Protein AF-X1LFR4-F1 (afdb_monomer_lite)

pLDDT: mean 83.72, std 9.84, range [52.94, 93.94]

Organism: NCBI:txid412755

Foldseek 3Di:
DEEAEPPQPDLVVVVVVVVVPDDYDYDDDCVVVVVVVPDDLVQWDWDDDPPDTWTKHWDWDDDSRDTDIDIDIDDPVVVVVVVVVVVVVVVVVVVD

Secondary structure (DSSP, 8-state):
-EEE-TT---HHHHHHHHHTT--EEEPPPGGGGHHHHT--GGG-EEEEETTEEEEEEEEEEEETTEEEEEEEE--HHHHHHHHHHHHHHHHHHT--

Structure (mmCIF, N/CA/C/O backbone):
data_AF-X1LFR4-F1
#
_entry.id   AF-X1LFR4-F1
#
loop_
_atom_site.group_PDB
_atom_site.id
_atom_site.type_symbol
_atom_site.label_atom_id
_atom_site.label_alt_id
_atom_site.label_comp_id
_atom_site.label_asym_id
_atom_site.label_entity_id
_atom_site.label_seq_id
_atom_site.pdbx_PDB_ins_code
_atom_site.Cartn_x
_atom_site.Cartn_y
_atom_site.Cartn_z
_atom_site.occupancy
_atom_site.B_iso_or_equiv
_atom_site.auth_seq_id
_atom_site.auth_comp_id
_atom_site.auth_asym_id
_atom_site.auth_atom_id
_atom_site.pdbx_PDB_model_num
ATOM 1 N N . MET A 1 1 ? 18.725 -4.068 -3.660 1.00 58.81 1 MET A N 1
ATOM 2 C CA . MET A 1 1 ? 17.286 -3.734 -3.617 1.00 58.81 1 MET A CA 1
ATOM 3 C C . MET A 1 1 ? 17.128 -2.460 -2.806 1.00 58.81 1 MET A C 1
ATOM 5 O O . MET A 1 1 ? 17.441 -2.481 -1.621 1.00 58.81 1 MET A O 1
ATOM 9 N N . SER A 1 2 ? 16.707 -1.364 -3.432 1.00 65.31 2 SER A N 1
ATOM 10 C CA . SER A 1 2 ? 16.569 -0.059 -2.762 1.00 65.31 2 SER A CA 1
ATOM 11 C C . SER A 1 2 ? 15.116 0.194 -2.348 1.00 65.31 2 SER A C 1
ATOM 13 O O . SER A 1 2 ? 14.205 -0.110 -3.121 1.00 65.31 2 SER A O 1
ATOM 15 N N . LEU A 1 3 ? 14.895 0.738 -1.142 1.00 70.19 3 LEU A N 1
ATOM 16 C CA . LEU A 1 3 ? 13.568 1.109 -0.632 1.00 70.19 3 LEU A CA 1
ATOM 17 C C . LEU A 1 3 ? 13.363 2.625 -0.728 1.00 70.19 3 LEU A C 1
ATOM 19 O O . LEU A 1 3 ? 14.112 3.391 -0.125 1.00 70.19 3 LEU A O 1
ATOM 23 N N . ILE A 1 4 ? 12.319 3.054 -1.433 1.00 69.44 4 ILE A N 1
A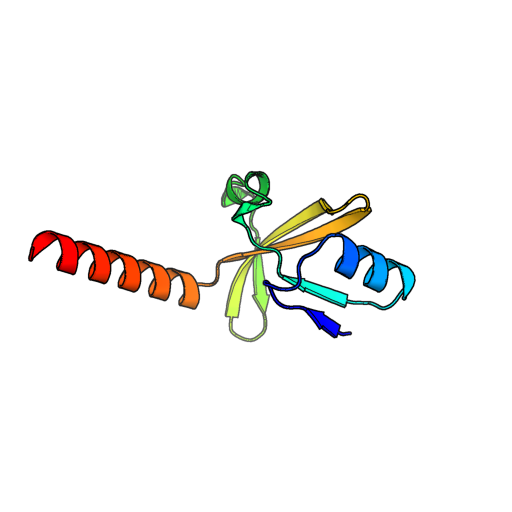TOM 24 C CA . ILE A 1 4 ? 12.002 4.472 -1.649 1.00 69.44 4 ILE A CA 1
ATOM 25 C C . ILE A 1 4 ? 10.691 4.812 -0.945 1.00 69.44 4 ILE A C 1
ATOM 27 O O . ILE A 1 4 ? 9.687 4.113 -1.090 1.00 69.44 4 ILE A O 1
ATOM 31 N N . LYS A 1 5 ? 10.708 5.881 -0.143 1.00 67.06 5 LYS A N 1
ATOM 32 C CA . LYS A 1 5 ? 9.565 6.295 0.677 1.00 67.06 5 LYS A CA 1
ATOM 33 C C . LYS A 1 5 ? 8.678 7.314 -0.036 1.00 67.06 5 LYS A C 1
ATOM 35 O O . LYS A 1 5 ? 9.150 8.169 -0.787 1.00 67.06 5 LYS A O 1
ATOM 40 N N . ALA A 1 6 ? 7.395 7.262 0.309 1.00 58.62 6 ALA A N 1
ATOM 41 C CA . ALA A 1 6 ? 6.409 8.272 -0.025 1.00 58.62 6 ALA A CA 1
ATOM 42 C C . ALA A 1 6 ? 6.913 9.674 0.353 1.00 58.62 6 ALA A C 1
ATOM 44 O O . ALA A 1 6 ? 7.408 9.887 1.458 1.00 58.62 6 ALA A O 1
ATOM 45 N N . GLY A 1 7 ? 6.814 10.606 -0.598 1.00 53.59 7 GLY A N 1
ATOM 46 C CA . GLY A 1 7 ? 7.421 11.941 -0.525 1.00 53.59 7 GLY A CA 1
ATOM 47 C C . GLY A 1 7 ? 8.472 12.193 -1.613 1.00 53.59 7 GLY A C 1
ATOM 48 O O . GLY A 1 7 ? 8.649 13.332 -2.023 1.00 53.59 7 GLY A O 1
ATOM 49 N N . SER A 1 8 ? 9.080 11.137 -2.172 1.00 60.22 8 SER A N 1
ATOM 50 C CA . SER A 1 8 ? 10.014 11.216 -3.314 1.00 60.22 8 SER A CA 1
ATOM 51 C C . SER A 1 8 ? 9.413 10.631 -4.609 1.00 60.22 8 SER A C 1
ATOM 53 O O . SER A 1 8 ? 10.101 10.091 -5.470 1.00 60.22 8 SER A O 1
ATOM 55 N N . ASN A 1 9 ? 8.088 10.717 -4.753 1.00 61.00 9 ASN A N 1
ATOM 56 C CA . ASN A 1 9 ? 7.318 10.016 -5.788 1.00 61.00 9 ASN A CA 1
ATOM 57 C C . ASN A 1 9 ? 7.091 10.854 -7.056 1.00 61.00 9 ASN A C 1
ATOM 59 O O . ASN A 1 9 ? 5.999 10.849 -7.621 1.00 61.00 9 ASN A O 1
ATOM 63 N N . SER A 1 10 ? 8.083 11.632 -7.489 1.00 69.00 10 SER A N 1
ATOM 64 C CA . SER A 1 10 ? 7.944 12.399 -8.728 1.00 69.00 10 SER A CA 1
ATOM 65 C C . SER A 1 10 ? 8.099 11.482 -9.944 1.00 69.00 10 SER A C 1
ATOM 67 O O . SER A 1 10 ? 8.876 10.525 -9.929 1.00 69.00 10 SER A O 1
ATOM 69 N N . LYS A 1 11 ? 7.398 11.802 -11.040 1.00 73.06 11 LYS A N 1
ATOM 70 C CA . LYS A 1 11 ? 7.565 11.108 -12.329 1.00 73.06 11 LYS A CA 1
ATOM 71 C C . LYS A 1 11 ? 9.037 11.086 -12.775 1.00 73.06 11 LYS A C 1
ATOM 73 O O . LYS A 1 11 ? 9.491 10.090 -13.326 1.00 73.06 11 LYS A O 1
ATOM 78 N N . ALA A 1 12 ? 9.776 12.163 -12.498 1.00 76.25 12 ALA A N 1
ATOM 79 C CA . ALA A 1 12 ? 11.199 12.281 -12.806 1.00 76.25 12 ALA A CA 1
ATOM 80 C C . ALA A 1 12 ? 12.057 11.284 -12.012 1.00 76.25 12 ALA A C 1
ATOM 82 O O . ALA A 1 12 ? 12.945 10.659 -12.584 1.00 76.25 12 ALA A O 1
ATOM 83 N N . ASN A 1 13 ? 11.754 11.073 -10.726 1.00 76.19 13 ASN A N 1
ATOM 84 C CA . ASN A 1 13 ? 12.489 10.111 -9.909 1.00 76.19 13 ASN A CA 1
ATOM 85 C C . ASN A 1 13 ? 12.301 8.682 -10.438 1.00 76.19 13 ASN A C 1
ATOM 87 O O . ASN A 1 13 ? 13.261 7.934 -10.591 1.00 76.19 13 ASN A O 1
ATOM 91 N N . PHE A 1 14 ? 11.073 8.328 -10.824 1.00 78.44 14 PHE A N 1
ATOM 92 C CA . PHE A 1 14 ? 10.795 7.021 -11.420 1.00 78.44 14 PHE A CA 1
ATOM 93 C C . PHE A 1 14 ? 11.419 6.842 -12.799 1.00 78.44 14 PHE A C 1
ATOM 95 O O . PHE A 1 14 ? 11.903 5.754 -13.084 1.00 78.44 14 PHE A O 1
ATOM 102 N N . ALA A 1 15 ? 11.483 7.891 -13.622 1.00 80.38 15 ALA A N 1
ATOM 103 C CA . ALA A 1 15 ? 12.199 7.834 -14.894 1.00 80.38 15 ALA A CA 1
ATOM 104 C C . ALA A 1 15 ? 13.703 7.571 -14.697 1.00 80.38 15 ALA A C 1
ATOM 106 O O . ALA A 1 15 ? 14.288 6.796 -15.449 1.00 80.38 15 ALA A O 1
ATOM 107 N N . HIS A 1 16 ? 14.316 8.163 -13.666 1.00 80.75 16 HIS A N 1
ATOM 108 C CA . HIS A 1 16 ? 15.718 7.906 -13.340 1.00 80.75 16 HIS A CA 1
ATOM 109 C C . HIS A 1 16 ? 15.936 6.467 -12.851 1.00 80.75 16 HIS A C 1
ATOM 111 O O . HIS A 1 16 ? 16.811 5.776 -13.358 1.00 80.75 16 HIS A O 1
ATOM 117 N N . LEU A 1 17 ? 15.096 5.974 -11.936 1.00 80.06 17 LEU A N 1
ATOM 118 C CA . LEU A 1 17 ? 15.157 4.584 -11.459 1.00 80.06 17 LEU A CA 1
ATOM 119 C C . LEU A 1 17 ? 14.953 3.570 -12.584 1.00 80.06 17 LEU A C 1
ATOM 121 O O . LEU A 1 17 ? 15.615 2.539 -12.627 1.00 80.06 17 LEU A O 1
ATOM 125 N N . ASP A 1 18 ? 14.041 3.880 -13.497 1.00 81.75 18 ASP A N 1
ATOM 126 C CA . ASP A 1 18 ? 13.760 3.064 -14.666 1.00 81.75 18 ASP A CA 1
ATOM 127 C C . ASP A 1 18 ? 14.938 3.006 -15.644 1.00 81.75 18 ASP A C 1
ATOM 129 O O . ASP A 1 18 ? 15.097 1.990 -16.313 1.00 81.75 18 ASP A O 1
ATOM 133 N N . ALA A 1 19 ? 15.729 4.079 -15.748 1.00 82.56 19 ALA A N 1
ATOM 134 C CA . ALA A 1 19 ? 16.936 4.127 -16.573 1.00 82.56 19 ALA A CA 1
ATOM 135 C C . ALA A 1 19 ? 18.117 3.380 -15.939 1.00 82.56 19 ALA A C 1
ATOM 137 O O . ALA A 1 19 ? 19.018 2.941 -16.642 1.00 82.56 19 ALA A O 1
ATOM 138 N N . LEU A 1 20 ? 18.112 3.236 -14.614 1.00 80.94 20 LEU A N 1
ATOM 139 C CA . LEU A 1 20 ? 19.161 2.548 -13.872 1.00 80.94 20 LEU A CA 1
ATOM 140 C C . LEU A 1 20 ? 19.016 1.011 -13.897 1.00 80.94 20 LEU A C 1
ATOM 142 O O . LEU A 1 20 ? 19.902 0.329 -13.398 1.00 80.94 20 LEU A O 1
ATOM 146 N N . GLU A 1 21 ? 17.905 0.467 -14.416 1.00 76.38 21 GLU A N 1
ATOM 147 C CA . GLU A 1 21 ? 17.583 -0.977 -14.502 1.00 76.38 21 GLU A CA 1
ATOM 148 C C . GLU A 1 21 ? 17.743 -1.784 -13.191 1.00 76.38 21 GLU A C 1
ATOM 150 O O . GLU A 1 21 ? 17.721 -3.016 -13.184 1.00 76.38 21 GLU A O 1
ATOM 155 N N . PHE A 1 22 ? 17.846 -1.114 -12.039 1.00 79.56 22 PHE A N 1
ATOM 156 C CA . PHE A 1 22 ? 18.004 -1.772 -10.745 1.00 79.56 22 PHE A CA 1
ATOM 157 C C . PHE A 1 22 ? 16.654 -2.178 -10.131 1.00 79.56 22 PHE A C 1
ATOM 159 O O . PHE A 1 22 ? 15.704 -1.392 -10.144 1.00 79.56 22 PHE A O 1
ATOM 166 N N . PRO A 1 23 ? 16.565 -3.350 -9.470 1.00 80.69 23 PRO A N 1
ATOM 167 C CA . PRO A 1 23 ? 15.383 -3.721 -8.697 1.00 80.69 23 PRO A CA 1
ATOM 168 C C . PRO A 1 23 ? 15.139 -2.776 -7.507 1.00 80.69 23 PRO A C 1
ATOM 170 O O . PRO A 1 23 ? 15.990 -2.634 -6.615 1.00 80.69 23 PRO A O 1
ATOM 173 N N . TYR A 1 24 ? 13.945 -2.180 -7.451 1.00 83.56 24 TYR A N 1
ATOM 174 C CA . TYR A 1 24 ? 13.517 -1.280 -6.376 1.00 83.56 24 TYR A CA 1
ATOM 175 C C . TYR A 1 24 ? 12.128 -1.625 -5.828 1.00 83.56 24 TYR A C 1
ATOM 177 O O . TYR A 1 24 ? 11.287 -2.215 -6.506 1.00 83.56 24 TYR A O 1
ATOM 185 N N . VAL A 1 25 ? 11.878 -1.195 -4.590 1.00 86.25 25 VAL A N 1
ATOM 186 C CA . VAL A 1 25 ? 10.551 -1.174 -3.967 1.00 86.25 25 VAL A CA 1
ATOM 187 C C . VAL A 1 25 ? 10.259 0.260 -3.549 1.00 86.25 25 VAL A C 1
ATOM 189 O O . VAL A 1 25 ? 11.072 0.891 -2.876 1.00 86.25 25 VAL A O 1
ATOM 192 N N . ALA A 1 26 ? 9.099 0.782 -3.934 1.00 84.75 26 ALA A N 1
ATOM 193 C CA . ALA A 1 26 ? 8.704 2.146 -3.611 1.00 84.75 26 ALA A CA 1
ATOM 194 C C . ALA A 1 26 ? 7.290 2.191 -3.030 1.00 84.75 26 ALA A C 1
ATOM 196 O O . ALA A 1 26 ? 6.411 1.450 -3.474 1.00 84.75 26 ALA A O 1
ATOM 197 N N . SER A 1 27 ? 7.060 3.067 -2.050 1.00 84.00 27 SER A N 1
ATOM 198 C CA . SER A 1 27 ? 5.714 3.321 -1.535 1.00 84.00 27 SER A CA 1
ATOM 199 C C . SER A 1 27 ? 5.036 4.463 -2.286 1.00 84.00 27 SER A C 1
ATOM 201 O O . SER A 1 27 ? 5.603 5.537 -2.462 1.00 84.00 27 SER A O 1
ATOM 203 N N . LEU A 1 28 ? 3.797 4.234 -2.720 1.00 82.56 28 LEU A N 1
ATOM 204 C CA . LEU A 1 28 ? 2.978 5.211 -3.439 1.00 82.56 28 LEU A CA 1
ATOM 205 C C . LEU A 1 28 ? 1.994 5.889 -2.486 1.00 82.56 28 LEU A C 1
ATOM 207 O O . LEU A 1 28 ? 1.450 5.244 -1.589 1.00 82.56 28 LEU A O 1
ATOM 211 N N . THR A 1 29 ? 1.732 7.180 -2.695 1.00 79.44 29 THR A N 1
ATOM 212 C CA . THR A 1 29 ? 0.705 7.888 -1.922 1.00 79.44 29 THR A CA 1
ATOM 213 C C . THR A 1 29 ? -0.676 7.462 -2.433 1.00 79.44 29 THR A C 1
ATOM 215 O O . THR A 1 29 ? -0.959 7.669 -3.617 1.00 79.44 29 THR A O 1
ATOM 218 N N . PRO A 1 30 ? -1.561 6.905 -1.585 1.00 74.25 30 PRO A N 1
ATOM 219 C CA . PRO A 1 30 ? -2.827 6.342 -2.057 1.00 74.25 30 PRO A CA 1
ATOM 220 C C . PRO A 1 30 ? -3.782 7.362 -2.695 1.00 74.25 30 PRO A C 1
ATOM 222 O O . PRO A 1 30 ? -4.594 6.990 -3.539 1.00 74.25 30 PRO A O 1
ATOM 225 N N . SER A 1 31 ? -3.665 8.649 -2.344 1.00 72.38 31 SER A N 1
ATOM 226 C CA . SER A 1 31 ? -4.503 9.731 -2.884 1.00 72.38 31 SER A CA 1
ATOM 227 C C . SER A 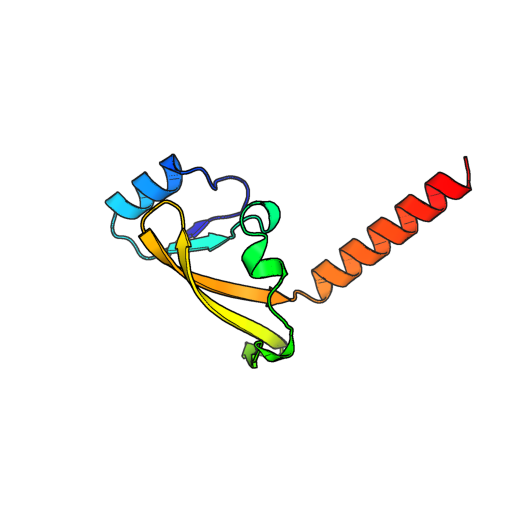1 31 ? -4.389 9.898 -4.403 1.00 72.38 31 SER A C 1
ATOM 229 O O . SER A 1 31 ? -5.379 10.227 -5.048 1.00 72.38 31 SER A O 1
ATOM 231 N N . TYR A 1 32 ? -3.225 9.612 -4.996 1.00 73.44 32 TYR A N 1
ATOM 232 C CA . TYR A 1 32 ? -3.039 9.646 -6.454 1.00 73.44 32 TYR A CA 1
ATOM 233 C C . TYR A 1 32 ? -3.580 8.397 -7.163 1.00 73.44 32 TYR A C 1
ATOM 235 O O . TYR A 1 32 ? -3.656 8.358 -8.389 1.00 73.44 32 TYR A O 1
ATOM 243 N N . HIS A 1 33 ? -3.969 7.369 -6.407 1.00 77.38 33 HIS A N 1
ATOM 244 C CA . HIS A 1 33 ? -4.408 6.080 -6.927 1.00 77.38 33 HIS A CA 1
ATOM 245 C C . HIS A 1 33 ? -5.746 5.668 -6.305 1.00 77.38 33 HIS A C 1
ATOM 247 O O . HIS A 1 33 ? -5.901 4.549 -5.819 1.00 77.38 33 HIS A O 1
ATOM 253 N N . THR A 1 34 ? -6.740 6.559 -6.352 1.00 77.50 34 THR A N 1
ATOM 254 C CA . THR A 1 34 ? -8.082 6.349 -5.769 1.00 77.50 34 THR A CA 1
ATOM 255 C C . THR A 1 34 ? -8.759 5.056 -6.229 1.00 77.50 34 THR A C 1
ATOM 257 O O . THR A 1 34 ? -9.499 4.442 -5.468 1.00 77.50 34 THR A O 1
ATOM 260 N N . ASN A 1 35 ? -8.453 4.572 -7.434 1.00 82.38 35 ASN A N 1
ATOM 261 C CA . ASN A 1 35 ? -8.949 3.287 -7.931 1.00 82.38 35 ASN A CA 1
ATOM 262 C C . ASN A 1 35 ? -8.464 2.084 -7.102 1.00 82.38 35 ASN A C 1
ATOM 264 O O . ASN A 1 35 ? -9.165 1.083 -7.033 1.00 82.38 35 ASN A O 1
ATOM 268 N N . LEU A 1 36 ? -7.282 2.160 -6.479 1.00 81.06 36 LEU A N 1
ATOM 269 C CA . LEU A 1 36 ? -6.790 1.126 -5.557 1.00 81.06 36 LEU A CA 1
ATOM 270 C C . LEU A 1 36 ? -7.518 1.169 -4.209 1.00 81.06 36 LEU A C 1
ATOM 272 O O . LEU A 1 36 ? -7.689 0.131 -3.580 1.00 81.06 36 LEU A O 1
ATOM 276 N N . LEU A 1 37 ? -7.985 2.350 -3.795 1.00 79.88 37 LEU A N 1
ATOM 277 C CA . LEU A 1 37 ? -8.747 2.534 -2.556 1.00 79.88 37 LEU A CA 1
ATOM 278 C C . LEU A 1 37 ? -10.180 1.996 -2.650 1.00 79.88 37 LEU A C 1
ATOM 280 O O . LEU A 1 37 ? -10.787 1.694 -1.630 1.00 79.88 37 LEU A O 1
ATOM 284 N N . LYS A 1 38 ? -10.722 1.869 -3.865 1.00 85.56 38 LYS A N 1
ATOM 285 C CA . LYS A 1 38 ? -12.079 1.357 -4.119 1.00 85.56 38 LYS A CA 1
ATOM 286 C C . LYS A 1 38 ? -12.155 -0.170 -4.209 1.00 85.56 38 LYS A C 1
ATOM 288 O O . LYS A 1 38 ? -13.242 -0.712 -4.387 1.00 85.56 38 LYS A O 1
ATOM 293 N N . VAL A 1 39 ? -11.021 -0.869 -4.145 1.00 88.19 39 VAL A N 1
ATOM 294 C CA . VAL A 1 39 ? -10.994 -2.331 -4.257 1.00 88.19 39 VAL A CA 1
ATOM 295 C C . VAL A 1 39 ? -11.645 -2.944 -3.019 1.00 88.19 39 VAL A C 1
ATOM 297 O O . VAL A 1 39 ? -11.222 -2.678 -1.896 1.00 88.19 39 VAL A O 1
ATOM 300 N N . SER A 1 40 ? -12.664 -3.779 -3.235 1.00 89.12 40 SER A N 1
ATOM 301 C CA . SER A 1 40 ? -13.349 -4.508 -2.164 1.00 89.12 40 SER A CA 1
ATOM 302 C C . SER A 1 40 ? -12.383 -5.410 -1.396 1.00 89.12 40 SER A C 1
ATOM 304 O O . SER A 1 40 ? -11.543 -6.079 -2.001 1.00 89.12 40 SER A O 1
ATOM 306 N N . LEU A 1 41 ? -12.555 -5.496 -0.071 1.00 88.56 41 LEU A N 1
ATOM 307 C CA . LEU A 1 41 ? -11.784 -6.401 0.792 1.00 88.56 41 LEU A CA 1
ATOM 308 C C . LEU A 1 41 ? -11.916 -7.873 0.380 1.00 88.56 41 LEU A C 1
ATOM 310 O O . LEU A 1 41 ? -10.994 -8.645 0.607 1.00 88.56 41 LEU A O 1
ATOM 314 N N . SER A 1 42 ? -13.007 -8.250 -0.291 1.00 91.06 42 SER A N 1
ATOM 315 C CA . SER A 1 42 ? -13.188 -9.599 -0.851 1.00 91.06 42 SER A CA 1
ATOM 316 C C . SER A 1 42 ? -12.122 -9.995 -1.884 1.00 91.06 42 SER A C 1
ATOM 318 O O . SER A 1 42 ? -11.896 -11.180 -2.106 1.00 91.06 42 SER A O 1
ATOM 320 N N . H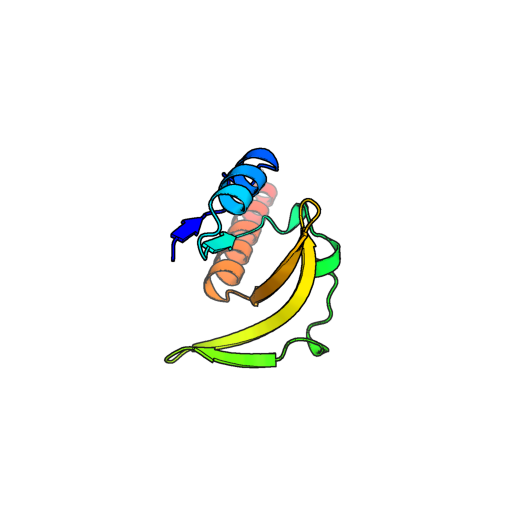IS A 1 43 ? -11.439 -9.024 -2.501 1.00 92.31 43 HIS A N 1
ATOM 321 C CA . HIS A 1 43 ? -10.337 -9.274 -3.434 1.00 92.31 43 HIS A CA 1
ATOM 322 C C . HIS A 1 43 ? -8.968 -9.369 -2.741 1.00 92.31 43 HIS A C 1
ATOM 324 O O . HIS A 1 43 ? -7.959 -9.642 -3.398 1.00 92.31 43 HIS A O 1
ATOM 330 N N . TYR A 1 44 ? -8.903 -9.118 -1.432 1.00 93.25 44 TYR A N 1
ATOM 331 C CA . TYR A 1 44 ? -7.679 -9.238 -0.651 1.00 93.25 44 TYR A CA 1
ATOM 332 C C . TYR A 1 44 ? -7.504 -10.687 -0.204 1.00 93.25 44 TYR A C 1
ATOM 334 O O . TYR A 1 44 ? -8.466 -11.406 0.057 1.00 93.25 44 TYR A O 1
ATOM 342 N N . ARG A 1 45 ? -6.250 -11.119 -0.101 1.00 93.75 45 ARG A N 1
ATOM 343 C CA . ARG A 1 45 ? -5.883 -12.437 0.420 1.00 93.75 45 ARG A CA 1
ATOM 344 C C . ARG A 1 45 ? -5.104 -12.272 1.712 1.00 93.75 45 ARG A C 1
ATOM 346 O O . ARG A 1 45 ? -4.279 -11.366 1.818 1.00 93.75 45 ARG A O 1
ATOM 353 N N . GLU A 1 46 ? -5.352 -13.152 2.675 1.00 93.19 46 GLU A N 1
ATOM 354 C CA . GLU A 1 46 ? -4.525 -13.237 3.876 1.00 93.19 46 GLU A CA 1
ATOM 355 C C . GLU A 1 46 ? -3.155 -13.821 3.506 1.00 93.19 46 GLU A C 1
ATOM 357 O O . GLU A 1 46 ? -3.057 -14.873 2.873 1.00 93.19 46 GLU A O 1
ATOM 362 N N . VAL A 1 47 ? -2.091 -13.120 3.884 1.00 93.50 47 VAL A N 1
ATOM 363 C CA . VAL A 1 47 ? -0.702 -13.531 3.684 1.00 93.50 47 VAL A CA 1
ATOM 364 C C . VAL A 1 47 ? 0.001 -13.509 5.033 1.00 93.50 47 VAL A C 1
ATOM 366 O O . VAL A 1 47 ? -0.075 -12.521 5.765 1.00 93.50 47 VAL A O 1
ATOM 369 N N . LYS A 1 48 ? 0.712 -14.593 5.356 1.00 93.19 48 LYS A N 1
ATOM 370 C CA . LYS A 1 48 ? 1.565 -14.665 6.543 1.00 93.19 48 LYS A CA 1
ATOM 371 C C . LYS A 1 48 ? 2.945 -14.082 6.222 1.00 93.19 48 LYS A C 1
ATOM 373 O O . LYS A 1 48 ? 3.614 -14.549 5.304 1.00 93.19 48 LYS A O 1
ATOM 378 N N . VAL A 1 49 ? 3.365 -13.071 6.978 1.00 89.94 49 VAL A N 1
ATOM 379 C CA . VAL A 1 49 ? 4.682 -12.425 6.880 1.00 89.94 49 VAL A CA 1
ATOM 380 C C . VAL A 1 49 ? 5.321 -12.444 8.266 1.00 89.94 49 VAL A C 1
ATOM 382 O O . VAL A 1 49 ? 4.959 -11.656 9.140 1.00 89.94 49 VAL A O 1
ATOM 385 N N . GLY A 1 50 ? 6.249 -13.381 8.482 1.00 90.00 50 GLY A N 1
ATOM 386 C CA . GLY A 1 50 ? 6.752 -13.692 9.823 1.00 90.00 50 GLY A CA 1
ATOM 387 C C . GLY A 1 50 ? 5.611 -14.160 10.729 1.00 90.00 50 GLY A C 1
ATOM 388 O O . GLY A 1 50 ? 4.836 -15.036 10.348 1.00 90.00 50 GLY A O 1
ATOM 389 N N . GLU A 1 51 ? 5.464 -13.522 11.886 1.00 89.00 51 GLU A N 1
ATOM 390 C CA . GLU A 1 51 ? 4.373 -13.786 12.837 1.00 89.00 51 GLU A CA 1
ATOM 391 C C . GLU A 1 51 ? 3.082 -13.013 12.514 1.00 89.00 51 GLU A C 1
ATOM 393 O O . GLU A 1 51 ? 2.052 -13.208 13.156 1.00 89.00 51 GLU A O 1
ATOM 398 N N . HIS A 1 52 ? 3.104 -12.135 11.508 1.00 86.12 52 HIS A N 1
ATOM 399 C CA . HIS A 1 52 ? 1.969 -11.279 11.179 1.00 86.12 52 HIS A CA 1
ATOM 400 C C . HIS A 1 52 ? 1.104 -11.874 10.071 1.00 86.12 52 HIS A C 1
ATOM 402 O O . HIS A 1 52 ? 1.604 -12.423 9.088 1.00 86.12 52 HIS A O 1
ATOM 408 N N . LYS A 1 53 ? -0.210 -11.692 10.199 1.00 90.62 53 LYS A N 1
ATOM 409 C CA . LYS A 1 53 ? -1.185 -11.931 9.134 1.00 90.62 53 LYS A CA 1
ATOM 410 C C . LYS A 1 53 ? -1.595 -10.595 8.535 1.00 90.62 53 LYS A C 1
ATOM 412 O O . LYS A 1 53 ? -1.996 -9.692 9.264 1.00 90.62 53 LYS A O 1
ATOM 417 N N . LEU A 1 54 ? -1.468 -10.464 7.220 1.00 90.75 54 LEU A N 1
ATOM 418 C CA . LEU A 1 54 ? -1.782 -9.241 6.490 1.00 90.75 54 LEU A CA 1
ATOM 419 C C . LEU A 1 54 ? -2.824 -9.533 5.417 1.00 90.75 54 LEU A C 1
ATOM 421 O O . LEU A 1 54 ? -2.674 -10.483 4.653 1.00 90.75 54 LEU A O 1
ATOM 425 N N . LEU A 1 55 ? -3.843 -8.681 5.312 1.00 91.38 55 LEU A N 1
ATOM 426 C CA . LEU A 1 55 ? -4.704 -8.650 4.134 1.00 91.38 55 LEU A CA 1
ATOM 427 C C . LEU A 1 55 ? -3.990 -7.886 3.026 1.00 91.38 55 LEU A C 1
ATOM 429 O O . LEU A 1 55 ? -3.658 -6.709 3.186 1.00 91.38 55 LEU A O 1
ATOM 433 N N . VAL A 1 56 ? -3.759 -8.564 1.904 1.00 93.12 56 VAL A N 1
ATOM 434 C CA . VAL A 1 56 ? -2.973 -8.051 0.785 1.00 93.12 56 VAL A CA 1
ATOM 435 C C . VAL A 1 56 ? -3.749 -8.171 -0.520 1.00 93.12 56 VAL A C 1
ATOM 437 O O . VAL A 1 56 ? -4.233 -9.242 -0.885 1.00 93.12 56 VAL A O 1
ATOM 440 N N . PHE A 1 57 ? -3.800 -7.076 -1.267 1.00 93.19 57 PHE A N 1
ATOM 441 C CA . PHE A 1 57 ? -4.230 -7.037 -2.655 1.00 93.19 57 PHE A CA 1
ATOM 442 C C . PHE A 1 57 ? -3.007 -6.831 -3.551 1.00 93.19 57 PHE A C 1
ATOM 444 O O . PHE A 1 57 ? -2.167 -5.967 -3.293 1.00 93.19 57 PHE A O 1
ATOM 451 N N . ARG A 1 58 ? -2.891 -7.639 -4.605 1.00 93.62 58 ARG A N 1
ATOM 452 C CA . ARG A 1 58 ? -1.803 -7.554 -5.584 1.00 93.62 58 ARG A CA 1
ATOM 453 C C . ARG A 1 58 ? -2.396 -7.429 -6.973 1.00 93.62 58 ARG A C 1
ATOM 455 O O . ARG A 1 58 ? -3.254 -8.225 -7.335 1.00 93.62 58 ARG A O 1
ATOM 462 N N . ASP A 1 59 ? -1.870 -6.488 -7.742 1.00 92.19 59 ASP A N 1
ATOM 463 C CA . ASP A 1 59 ? -2.331 -6.201 -9.097 1.00 92.19 59 ASP A CA 1
ATOM 464 C C . ASP A 1 59 ? -1.172 -5.722 -9.984 1.00 92.19 59 ASP A C 1
ATOM 466 O O . ASP A 1 59 ? -0.079 -5.422 -9.488 1.00 92.19 59 ASP A O 1
ATOM 470 N N . ARG A 1 60 ? -1.399 -5.633 -11.295 1.00 92.69 60 ARG A N 1
ATOM 471 C CA . ARG A 1 60 ? -0.505 -4.955 -12.240 1.00 92.69 60 ARG A CA 1
ATOM 472 C C . ARG A 1 60 ? -1.192 -3.713 -12.782 1.00 92.69 60 ARG A C 1
ATOM 474 O O . ARG A 1 60 ? -2.301 -3.787 -13.296 1.00 92.69 60 ARG A O 1
ATOM 481 N N . LYS A 1 61 ? -0.536 -2.558 -12.667 1.00 88.81 61 LYS A N 1
ATOM 482 C CA . LYS A 1 61 ? -1.080 -1.278 -13.137 1.00 88.81 61 LYS A CA 1
ATOM 483 C C . LYS A 1 61 ? -0.033 -0.453 -13.851 1.00 88.81 61 LYS A C 1
ATOM 485 O O . LYS A 1 61 ? 1.149 -0.517 -13.525 1.00 88.81 61 LYS A O 1
ATOM 490 N N . VAL A 1 62 ? -0.490 0.392 -14.769 1.00 88.50 62 VAL A N 1
ATOM 491 C CA . VAL A 1 62 ? 0.345 1.459 -15.316 1.00 88.50 62 VAL A CA 1
ATOM 492 C C . VAL A 1 62 ? 0.502 2.536 -14.251 1.00 88.50 62 VAL A C 1
ATOM 494 O O . VAL A 1 62 ? -0.447 3.225 -13.883 1.00 88.50 62 VAL A O 1
ATOM 497 N N . VAL A 1 63 ? 1.722 2.683 -13.757 1.00 84.00 63 VAL A N 1
ATOM 498 C CA . VAL A 1 63 ? 2.122 3.766 -12.859 1.00 84.00 63 VAL A CA 1
ATOM 499 C C . VAL A 1 63 ? 3.165 4.567 -13.630 1.00 84.00 63 VAL A C 1
ATOM 501 O O . VAL A 1 63 ? 4.067 3.971 -14.196 1.00 84.00 63 VAL A O 1
ATOM 504 N N . TRP A 1 64 ? 3.014 5.887 -13.764 1.00 82.88 64 TRP A N 1
ATOM 505 C CA . TRP A 1 64 ? 3.922 6.751 -14.549 1.00 82.88 64 TRP A CA 1
ATOM 506 C C . TRP A 1 64 ? 4.362 6.199 -15.922 1.00 82.88 64 TRP A C 1
ATOM 508 O O . TRP A 1 64 ? 5.518 6.334 -16.310 1.00 82.88 64 TRP A O 1
ATOM 518 N N . GLY A 1 65 ? 3.444 5.583 -16.670 1.00 84.38 65 GLY A N 1
ATOM 519 C CA . GLY A 1 65 ? 3.704 5.142 -18.045 1.00 84.38 65 GLY A CA 1
ATOM 520 C C . GLY A 1 65 ? 4.423 3.798 -18.203 1.00 84.38 65 GLY A C 1
ATOM 521 O O . GLY A 1 65 ? 4.697 3.425 -19.337 1.00 84.38 65 GLY A O 1
ATOM 522 N N . LYS A 1 66 ? 4.683 3.040 -17.124 1.00 86.56 66 LYS A N 1
ATOM 523 C CA . LYS A 1 66 ? 5.070 1.618 -17.241 1.00 86.56 66 LYS A CA 1
ATOM 524 C C . LYS A 1 66 ? 4.184 0.718 -16.393 1.00 86.56 66 LYS A C 1
ATOM 526 O O . LYS A 1 66 ? 3.739 1.120 -15.314 1.00 86.56 66 LYS A O 1
ATOM 531 N N . GLU A 1 67 ? 3.958 -0.500 -16.877 1.00 91.31 67 GLU A N 1
ATOM 532 C CA . GLU A 1 67 ? 3.310 -1.556 -16.102 1.00 91.31 67 GLU A CA 1
ATOM 533 C C . GLU A 1 67 ? 4.188 -1.923 -14.902 1.00 91.31 67 GLU A C 1
ATOM 535 O O . GLU A 1 67 ? 5.376 -2.212 -15.038 1.00 91.31 67 GLU A O 1
ATOM 540 N N . ARG A 1 68 ? 3.603 -1.882 -13.706 1.00 90.25 68 ARG A N 1
ATOM 541 C CA . ARG A 1 68 ? 4.268 -2.209 -12.447 1.00 90.25 68 ARG A CA 1
ATOM 542 C C . ARG A 1 68 ? 3.377 -3.104 -11.606 1.00 90.25 68 ARG A C 1
ATOM 544 O O . ARG A 1 68 ? 2.154 -2.963 -11.600 1.00 90.25 68 ARG A O 1
ATOM 551 N N . THR A 1 69 ? 4.004 -4.002 -10.851 1.00 93.62 69 THR A N 1
ATOM 552 C CA . THR A 1 69 ? 3.299 -4.740 -9.799 1.00 93.62 69 THR A CA 1
ATOM 553 C C . THR A 1 69 ? 3.043 -3.798 -8.632 1.00 93.62 69 THR A C 1
ATOM 555 O O . THR A 1 69 ? 3.974 -3.190 -8.107 1.00 93.62 69 THR A O 1
ATOM 558 N N . VAL A 1 70 ? 1.787 -3.705 -8.212 1.00 91.38 70 VAL A N 1
ATOM 559 C CA . VAL A 1 70 ? 1.371 -2.935 -7.043 1.00 91.38 70 VAL A CA 1
ATOM 560 C C . VAL A 1 70 ? 0.885 -3.898 -5.972 1.00 91.38 70 VAL A C 1
ATOM 562 O O . VAL A 1 70 ? 0.133 -4.832 -6.253 1.00 91.38 70 VAL A O 1
ATOM 565 N N . VAL A 1 71 ? 1.328 -3.660 -4.741 1.00 92.19 71 VAL A N 1
ATOM 566 C CA . VAL A 1 71 ? 0.901 -4.400 -3.556 1.00 92.19 71 VAL A CA 1
ATOM 567 C C . VAL A 1 71 ? 0.283 -3.406 -2.586 1.00 92.19 71 VAL A C 1
ATOM 569 O O . VAL A 1 71 ? 0.921 -2.429 -2.198 1.00 92.19 71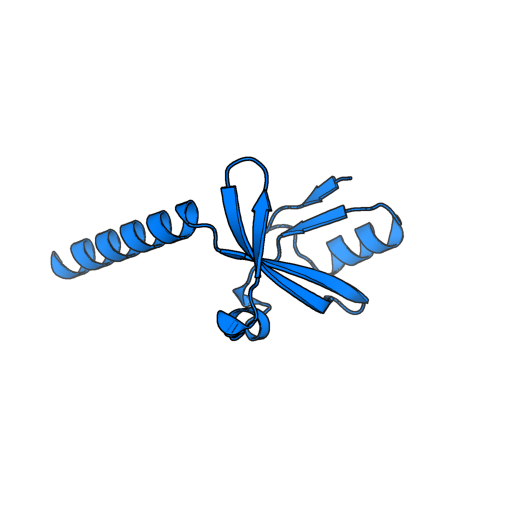 VAL A O 1
ATOM 572 N N . VAL A 1 72 ? -0.966 -3.654 -2.212 1.00 90.88 72 VAL A N 1
ATOM 573 C CA . VAL A 1 72 ? -1.713 -2.878 -1.224 1.00 90.88 72 VAL A CA 1
ATOM 574 C C . VAL A 1 72 ? -1.941 -3.775 -0.022 1.00 90.88 72 VAL A C 1
ATOM 576 O O . VAL A 1 72 ? -2.373 -4.914 -0.175 1.00 90.88 72 VAL A O 1
ATOM 579 N N . TYR A 1 73 ? -1.655 -3.274 1.171 1.00 90.94 73 TYR A N 1
ATOM 580 C CA . TYR A 1 73 ? -1.940 -3.979 2.411 1.00 90.94 73 TYR A CA 1
ATOM 581 C C . TYR A 1 73 ? -2.496 -3.009 3.443 1.00 90.94 73 TYR A C 1
ATOM 583 O O . TYR A 1 73 ? -2.251 -1.801 3.377 1.00 90.94 73 TYR A O 1
ATOM 591 N N . ILE A 1 74 ? -3.240 -3.549 4.401 1.00 82.94 74 ILE A N 1
ATOM 592 C CA . ILE A 1 74 ? -3.781 -2.775 5.515 1.00 82.94 74 ILE A CA 1
ATOM 593 C C . ILE A 1 74 ? -2.819 -2.902 6.693 1.00 82.94 74 ILE A C 1
ATOM 595 O O . ILE A 1 74 ? -2.527 -4.001 7.159 1.00 82.94 74 ILE A O 1
ATOM 599 N N . SER A 1 75 ? -2.302 -1.767 7.161 1.00 85.12 75 SER A N 1
ATOM 600 C CA . SER A 1 75 ? -1.499 -1.700 8.381 1.00 85.12 75 SER A CA 1
ATOM 601 C C . SER A 1 75 ? -2.412 -1.412 9.567 1.00 85.12 75 SER A C 1
ATOM 603 O O . SER A 1 75 ? -2.867 -0.281 9.734 1.00 85.12 75 SER A O 1
ATOM 605 N N . GLU A 1 76 ? -2.654 -2.421 10.402 1.00 84.12 76 GLU A N 1
ATOM 606 C CA . GLU A 1 76 ? -3.497 -2.288 11.599 1.00 84.12 76 GLU A CA 1
ATOM 607 C C . GLU A 1 76 ? -2.990 -1.191 12.541 1.00 84.12 76 GLU A C 1
ATOM 609 O O . GLU A 1 76 ? -3.730 -0.280 12.907 1.00 84.12 76 GLU A O 1
ATOM 614 N N . LYS A 1 77 ? -1.680 -1.178 12.809 1.00 86.75 77 LYS A N 1
ATOM 615 C CA . LYS A 1 77 ? -1.039 -0.153 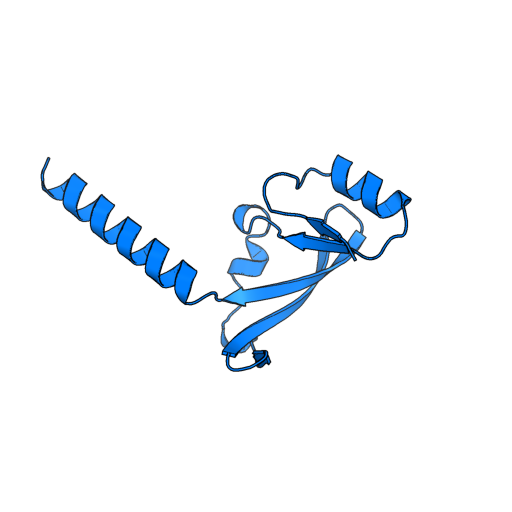13.643 1.00 86.75 77 LYS A CA 1
ATOM 616 C C . LYS A 1 77 ? -1.270 1.269 13.120 1.00 86.75 77 LYS A C 1
ATOM 618 O O . LYS A 1 77 ? -1.497 2.188 13.908 1.00 86.75 77 LYS A O 1
ATOM 623 N N . LEU A 1 78 ? -1.180 1.471 11.801 1.00 85.44 78 LEU A N 1
ATOM 624 C CA . LEU A 1 78 ? -1.422 2.785 11.202 1.00 85.44 78 LEU A CA 1
ATOM 625 C C . LEU A 1 78 ? -2.906 3.158 11.279 1.00 85.44 78 LEU A C 1
ATOM 627 O O . LEU A 1 78 ? -3.217 4.291 11.638 1.00 85.44 78 LEU A O 1
ATOM 631 N N . ARG A 1 79 ? -3.802 2.203 11.001 1.00 85.50 79 ARG A N 1
ATOM 632 C CA . ARG A 1 79 ? -5.257 2.384 11.072 1.00 85.50 79 ARG A CA 1
ATOM 633 C C . ARG A 1 79 ? -5.698 2.836 12.463 1.00 85.50 79 ARG A C 1
ATOM 635 O O . ARG A 1 79 ? -6.401 3.834 12.587 1.00 85.50 79 ARG A O 1
ATOM 642 N N . GLU A 1 80 ? -5.228 2.159 13.505 1.00 90.69 80 GLU A N 1
ATOM 643 C CA . GLU A 1 80 ? -5.499 2.540 14.894 1.00 90.69 80 GLU A CA 1
ATOM 644 C C . GLU A 1 80 ? -4.960 3.938 15.230 1.00 90.69 80 GLU A C 1
ATOM 646 O O . GLU A 1 80 ? -5.620 4.723 15.909 1.00 90.69 80 GLU A O 1
ATOM 651 N N . GLY A 1 81 ? -3.758 4.272 14.745 1.00 90.81 81 GLY A N 1
ATOM 652 C CA . GLY A 1 81 ? -3.177 5.603 14.923 1.00 90.81 81 GLY A CA 1
ATOM 653 C C . GLY A 1 81 ? -4.012 6.707 14.274 1.00 90.81 81 GLY A C 1
ATOM 654 O O . GLY A 1 81 ? -4.219 7.755 14.884 1.00 90.81 81 GLY A O 1
ATOM 655 N N . GLN A 1 82 ? -4.525 6.461 13.067 1.00 89.56 82 GLN A N 1
ATOM 656 C CA . GLN A 1 82 ? -5.412 7.392 12.370 1.00 89.56 82 GLN A CA 1
ATOM 657 C C . GLN A 1 82 ? -6.748 7.564 13.100 1.00 89.56 82 GLN A C 1
ATOM 659 O O . GLN A 1 82 ? -7.202 8.697 13.246 1.00 89.56 82 GLN A O 1
ATOM 664 N N . LEU A 1 83 ? -7.338 6.477 13.614 1.00 91.75 83 LEU A N 1
ATOM 665 C CA . LEU A 1 83 ? -8.583 6.529 14.386 1.00 91.75 83 LEU A CA 1
ATOM 666 C C . LEU A 1 83 ? -8.432 7.391 15.645 1.00 91.75 83 LEU A C 1
ATOM 668 O O . LEU A 1 83 ? -9.196 8.335 15.830 1.00 91.75 83 LEU A O 1
ATOM 672 N N . ARG A 1 84 ? -7.377 7.158 16.440 1.00 93.75 84 ARG A N 1
ATOM 673 C CA . ARG A 1 84 ? -7.078 7.987 17.624 1.00 93.75 84 ARG A CA 1
ATOM 674 C C . ARG A 1 84 ? -6.891 9.462 17.269 1.00 93.75 84 ARG A C 1
ATOM 676 O O . ARG A 1 84 ? -7.310 10.350 18.013 1.00 93.75 84 ARG A 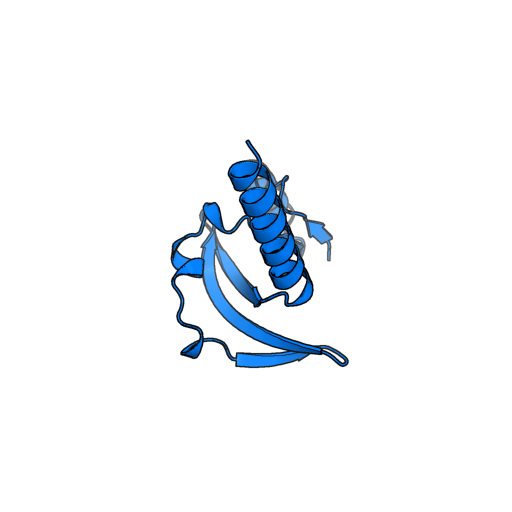O 1
ATOM 683 N N . GLY A 1 85 ? -6.246 9.737 16.134 1.00 93.25 85 GLY A N 1
ATOM 684 C CA . GLY A 1 85 ? -6.065 11.097 15.627 1.00 93.25 85 GLY A CA 1
ATOM 685 C C . GLY A 1 85 ? -7.394 11.787 15.310 1.00 93.25 85 GLY A C 1
ATOM 686 O O . GLY A 1 85 ? -7.587 12.939 15.700 1.00 93.25 85 GLY A O 1
ATOM 687 N N . LEU A 1 86 ? -8.319 11.072 14.663 1.00 92.69 86 LEU A N 1
ATOM 688 C CA . LEU A 1 86 ? -9.668 11.560 14.361 1.00 92.69 86 LEU A CA 1
ATOM 689 C C . LEU A 1 86 ? -10.480 11.811 15.635 1.00 92.69 86 LEU A C 1
ATOM 691 O O . LEU A 1 86 ? -11.053 12.888 15.778 1.00 92.69 86 LEU A O 1
ATOM 695 N N . GLU A 1 87 ? -10.478 10.869 16.580 1.00 93.94 87 GLU A N 1
ATOM 696 C CA . GLU A 1 87 ? -11.155 11.016 17.877 1.00 93.94 87 GLU A CA 1
ATOM 697 C C . GLU A 1 87 ? -10.643 12.245 18.637 1.00 93.94 87 GLU A C 1
ATOM 699 O O . GLU A 1 87 ? -11.424 13.049 19.147 1.00 93.94 87 GLU A O 1
ATOM 704 N N . THR A 1 88 ? -9.322 12.443 18.650 1.00 93.62 88 THR A N 1
ATOM 705 C CA . THR A 1 88 ? -8.692 13.603 19.292 1.00 93.62 88 THR A CA 1
ATOM 706 C C . THR A 1 88 ? -9.090 14.913 18.609 1.00 93.62 88 THR A C 1
ATOM 708 O O . THR A 1 88 ? -9.369 15.903 19.288 1.00 93.62 88 THR A O 1
ATOM 711 N N . ALA A 1 89 ? -9.110 14.947 17.273 1.00 93.25 89 ALA A N 1
ATOM 712 C CA . ALA A 1 89 ? -9.507 16.130 16.511 1.00 93.25 89 ALA A CA 1
ATOM 713 C C . ALA A 1 89 ? -10.982 16.488 16.751 1.00 93.25 89 ALA A C 1
ATOM 715 O O . ALA A 1 89 ? -11.298 17.652 17.001 1.00 93.25 89 ALA A O 1
ATOM 716 N N . LEU A 1 90 ? -11.863 15.484 16.760 1.00 93.44 90 LEU A N 1
ATOM 717 C CA . LEU A 1 90 ? -13.282 15.652 17.055 1.00 93.44 90 LEU A CA 1
ATOM 718 C C . LEU A 1 90 ? -13.495 16.180 18.480 1.00 93.44 90 LEU A C 1
ATOM 720 O O . LEU A 1 90 ? -14.199 17.166 18.674 1.00 93.44 90 LEU A O 1
ATOM 724 N N . ALA A 1 91 ? -12.821 15.592 19.473 1.00 92.44 91 ALA A N 1
ATOM 725 C CA . ALA A 1 91 ? -12.914 16.030 20.864 1.00 92.44 91 ALA A CA 1
ATOM 726 C C . ALA A 1 91 ? -12.436 17.477 21.075 1.00 92.44 91 ALA A C 1
ATOM 728 O O . ALA A 1 91 ? -12.958 18.167 21.948 1.00 92.44 91 ALA A O 1
ATOM 729 N N . LYS A 1 92 ? -11.454 17.952 20.294 1.00 90.81 92 LYS A N 1
ATOM 730 C CA . LYS A 1 92 ? -11.028 19.361 20.313 1.00 90.81 92 LYS A CA 1
ATOM 731 C C . LYS A 1 92 ? -12.085 20.283 19.713 1.00 90.81 92 LYS A C 1
ATOM 733 O O . LYS A 1 92 ? -12.384 21.303 20.319 1.00 90.81 92 LYS A O 1
ATOM 738 N N . SER A 1 93 ? -12.661 19.908 18.571 1.00 89.38 93 SER A N 1
ATOM 739 C CA . SER A 1 93 ? -13.689 20.707 17.890 1.00 89.38 93 SER A CA 1
ATOM 740 C C . SER A 1 93 ? -15.010 20.792 18.658 1.00 89.38 93 SER A C 1
ATOM 742 O O . SER A 1 93 ? -15.786 21.702 18.405 1.00 89.38 93 SER A O 1
ATOM 744 N N . LEU A 1 94 ? -15.287 19.842 19.557 1.00 84.81 94 LEU A N 1
ATOM 745 C CA . LEU A 1 94 ? -16.478 19.840 20.417 1.00 84.81 94 LEU A CA 1
ATOM 746 C C . LEU A 1 94 ? -16.276 20.597 21.743 1.00 84.81 94 LEU A C 1
ATOM 748 O O . LEU A 1 94 ? -17.229 20.766 22.497 1.00 84.81 94 LEU A O 1
ATOM 752 N N . LYS A 1 95 ? -15.040 21.007 22.059 1.00 70.81 95 LYS A N 1
ATOM 753 C CA . LYS A 1 95 ? -14.688 21.784 23.262 1.00 70.81 95 LYS A CA 1
ATOM 754 C C . LYS A 1 95 ? -14.490 23.282 22.983 1.00 70.81 95 LYS A C 1
ATOM 756 O O . LYS A 1 95 ? -14.218 24.021 23.927 1.00 70.81 95 LYS A O 1
ATOM 761 N N . SER A 1 96 ? -14.574 23.697 21.719 1.00 52.94 96 SER A N 1
ATOM 762 C CA . SER A 1 96 ? -14.554 25.090 21.245 1.00 52.94 96 SER A CA 1
ATOM 763 C C . SER A 1 96 ? -15.962 25.570 20.942 1.00 52.94 96 SER A C 1
ATOM 765 O O . SER A 1 96 ? -16.264 26.729 21.283 1.00 52.94 96 SER A O 1
#

Radius of gyration: 16.87 Å; chains: 1; bounding box: 36×40×41 Å

Sequence (96 aa):
MSLIKAGSNSKANFAHLDALEFPYVASLTPSYHTNLLKVSLSHYREVKVGEHKLLVFRDRKVVWGKERTVVVYISEKLREGQLRGLETALAKSLKS